Protein AF-A0A060BR56-F1 (afdb_monomer)

Secondary structure (DSSP, 8-state):
-EEE-TTT--EEEEETTEEEEESSHHHHHHHHHHHTT---SS-EE--TTHHHHHHHHHHHHSTTS---EEEEE-S--SS--HHHHHHHH-TT-SEEEEEE-SHHHHHHHHHH--S--SSEEEE------PPPPPPPPS------SSS--TTHHHHHHH-TT-

Radius of gyration: 23.69 Å; Cα contacts (8 Å, |Δi|>4): 193; chains: 1; bounding box: 53×36×68 Å

Organism: NCBI:txid83427

Foldseek 3Di:
DWDADPVQRKIWDCDPNDIDIDSHPLVVVVVVCVVVVPPQQEEEEEDLPNVVVNQVVVCVVPVPRNHAYEYEYDDADPAQDPSNVVQFPDQSRNHQEYEYADPVRLVNHVVRDPDDGSHHYYYDHDDDPDDDDDDDDLDDDDDDPDPDDPCVVVVCVVRVPD

Solvent-accessible surface area (backbone atoms only — not comparable to full-atom values): 10025 Å² total; per-residue (Å²): 92,78,48,75,40,87,86,74,48,31,37,39,36,51,52,97,94,41,81,48,78,25,74,40,66,54,56,47,51,52,50,50,42,59,76,69,66,52,73,78,46,52,50,80,43,61,56,82,51,71,65,40,54,39,50,51,50,49,36,72,76,42,71,88,57,81,47,52,17,34,39,39,45,77,78,82,67,99,59,83,49,69,68,55,51,54,42,42,72,36,85,80,37,42,48,38,34,39,35,23,44,46,69,68,50,39,53,54,48,61,74,69,60,86,70,94,48,80,44,45,76,46,78,51,70,84,89,77,90,74,76,85,81,72,85,88,66,77,67,84,86,86,90,71,100,58,95,75,64,82,65,49,70,62,51,49,72,75,42,77,85,81

pLDDT: mean 93.58, std 4.69, range [77.5, 98.69]

Sequence (162 aa):
MILINHITQTIQLNYKKKQYVFETYTDFIIFYLEESKSNTREIFYNSLGRPFFITEALKAKKPNKAYNHTLFWQEESAEIPGNMRMILSDKAAPTKRIVIQNREEYIRIQQQINEQTSVQIEYLGYLYNLRARKSINKSILILTNSDQIAQLNQLLDALPNY

Structure (mmCIF, N/CA/C/O backbone):
data_AF-A0A060BR56-F1
#
_entry.id   AF-A0A060BR56-F1
#
loop_
_atom_site.group_PDB
_atom_site.id
_atom_site.type_symbol
_atom_site.label_atom_id
_atom_site.label_alt_id
_atom_site.label_comp_id
_atom_site.label_asym_id
_atom_site.label_entity_id
_atom_site.label_seq_id
_atom_site.pdbx_PDB_ins_code
_atom_site.Cartn_x
_atom_site.Cartn_y
_atom_site.Cartn_z
_atom_site.occupancy
_atom_site.B_iso_or_equiv
_atom_site.auth_seq_id
_atom_site.auth_comp_id
_atom_site.auth_asym_id
_atom_site.auth_atom_id
_atom_site.pdbx_PDB_model_num
ATOM 1 N N . MET A 1 1 ? -28.033 3.134 2.087 1.00 90.75 1 MET A N 1
ATOM 2 C CA . MET A 1 1 ? -27.772 4.407 1.370 1.00 90.75 1 MET A CA 1
ATOM 3 C C . MET A 1 1 ? -26.523 5.032 1.961 1.00 90.75 1 MET A C 1
ATOM 5 O O . MET A 1 1 ? -26.392 4.977 3.179 1.00 90.75 1 MET A O 1
ATOM 9 N N . ILE A 1 2 ? -25.632 5.572 1.129 1.00 95.81 2 ILE A N 1
ATOM 10 C CA . ILE A 1 2 ? -24.426 6.295 1.556 1.00 95.81 2 ILE A CA 1
ATOM 11 C C . ILE A 1 2 ? -24.526 7.719 1.006 1.00 95.81 2 ILE A C 1
ATOM 13 O O . ILE A 1 2 ? -24.830 7.884 -0.173 1.00 95.81 2 ILE A O 1
ATOM 17 N N . LEU A 1 3 ? -24.278 8.718 1.850 1.00 96.25 3 LEU A N 1
ATOM 18 C CA . LEU A 1 3 ? -24.164 10.124 1.464 1.00 96.25 3 LEU A CA 1
ATOM 19 C C . LEU A 1 3 ? -22.801 10.645 1.923 1.00 96.25 3 LEU A C 1
ATOM 21 O O . LEU A 1 3 ? -22.451 10.484 3.091 1.00 96.25 3 LEU A O 1
ATOM 25 N N . ILE A 1 4 ? -22.052 11.268 1.015 1.00 96.19 4 ILE A N 1
ATOM 26 C CA . ILE A 1 4 ? -20.736 11.850 1.296 1.00 96.19 4 ILE A CA 1
ATOM 27 C C . ILE A 1 4 ? -20.833 13.354 1.073 1.00 96.19 4 ILE A C 1
ATOM 29 O O . ILE A 1 4 ? -21.174 13.800 -0.022 1.00 96.19 4 ILE A O 1
ATOM 33 N N . ASN A 1 5 ? -20.527 14.140 2.101 1.00 94.44 5 ASN A N 1
ATOM 34 C CA . ASN A 1 5 ? -20.389 15.581 1.954 1.00 94.44 5 ASN A CA 1
ATOM 35 C C . ASN A 1 5 ? -18.929 15.903 1.620 1.00 94.44 5 ASN A C 1
ATOM 37 O O . ASN A 1 5 ? -18.051 15.715 2.451 1.00 94.44 5 ASN A O 1
ATOM 41 N N . HIS A 1 6 ? -18.648 16.397 0.415 1.00 91.94 6 HIS A N 1
ATOM 42 C CA . HIS A 1 6 ? -17.273 16.688 -0.010 1.00 91.94 6 HIS A CA 1
ATOM 43 C C . HIS A 1 6 ? -16.679 17.972 0.596 1.00 91.94 6 HIS A C 1
ATOM 45 O O . HIS A 1 6 ? -15.468 18.162 0.524 1.00 91.94 6 HIS A O 1
ATOM 51 N N . ILE A 1 7 ? -17.497 18.829 1.215 1.00 92.38 7 ILE A N 1
ATOM 52 C CA . ILE A 1 7 ? -17.032 20.028 1.924 1.00 92.38 7 ILE A CA 1
ATOM 53 C C . ILE A 1 7 ? -16.585 19.641 3.335 1.00 92.38 7 ILE A C 1
ATOM 55 O O . ILE A 1 7 ? -15.460 19.927 3.728 1.00 92.38 7 ILE A O 1
ATOM 59 N N . THR A 1 8 ? -17.444 18.948 4.085 1.00 92.31 8 THR A N 1
ATOM 60 C CA . THR A 1 8 ? -17.155 18.546 5.473 1.00 92.31 8 THR A CA 1
ATOM 61 C C . THR A 1 8 ? -16.443 17.200 5.583 1.00 92.31 8 THR A C 1
ATOM 63 O O . THR A 1 8 ? -16.023 16.832 6.671 1.00 92.31 8 THR A O 1
ATOM 66 N N . GLN A 1 9 ? -16.341 16.443 4.485 1.00 92.69 9 GLN A N 1
ATOM 67 C CA . GLN A 1 9 ? -15.841 15.059 4.413 1.00 92.69 9 GLN A CA 1
ATOM 68 C C . GLN A 1 9 ? -16.631 14.039 5.254 1.00 92.69 9 GLN A C 1
ATOM 70 O O . GLN A 1 9 ? -16.239 12.874 5.342 1.00 92.69 9 GLN A O 1
ATOM 75 N N . THR A 1 10 ? -17.772 14.442 5.820 1.00 95.81 10 THR A N 1
ATOM 76 C CA . THR A 1 10 ? -18.610 13.567 6.640 1.00 95.81 10 THR A CA 1
ATOM 77 C C . THR A 1 10 ? -19.358 12.554 5.781 1.00 95.81 10 THR A C 1
ATOM 79 O O . THR A 1 10 ? -19.777 12.837 4.651 1.00 95.81 10 THR A O 1
ATOM 82 N N . ILE A 1 11 ? -19.546 11.358 6.335 1.00 97.81 11 ILE A N 1
ATOM 83 C CA . ILE A 1 11 ? -20.207 10.241 5.660 1.00 97.81 11 ILE A CA 1
ATOM 84 C C . ILE A 1 11 ? -21.409 9.814 6.485 1.00 97.81 11 ILE A C 1
ATOM 86 O O . ILE A 1 11 ? -21.280 9.473 7.658 1.00 97.81 11 ILE A O 1
ATOM 90 N N . GLN A 1 12 ? -22.582 9.793 5.862 1.00 97.56 12 GLN A N 1
ATOM 91 C CA . GLN A 1 12 ? -23.797 9.255 6.461 1.00 97.56 12 GLN A CA 1
ATOM 92 C C . GLN A 1 12 ? -24.119 7.905 5.830 1.00 97.56 12 GLN A C 1
ATOM 94 O O . GLN A 1 12 ? -24.158 7.767 4.604 1.00 97.56 12 GLN A O 1
ATOM 99 N N . LEU A 1 13 ? -24.373 6.907 6.670 1.00 97.50 13 LEU A N 1
ATOM 100 C CA . LEU A 1 13 ? -24.699 5.551 6.252 1.00 97.50 13 LEU A CA 1
ATOM 101 C C . LEU A 1 13 ? -26.025 5.120 6.873 1.00 97.50 13 LEU A C 1
ATOM 103 O O . LEU A 1 13 ? -26.146 5.015 8.089 1.00 97.50 13 LEU A O 1
ATOM 107 N N . ASN A 1 14 ? -26.980 4.755 6.022 1.00 96.44 14 ASN A N 1
ATOM 108 C CA . ASN A 1 14 ? -28.168 4.010 6.431 1.00 96.44 14 ASN A CA 1
ATOM 109 C C . ASN A 1 14 ? -27.940 2.522 6.158 1.00 96.44 14 ASN A C 1
ATOM 111 O O . ASN A 1 14 ? -27.920 2.105 4.991 1.00 96.44 14 ASN A O 1
ATOM 115 N N . TYR A 1 15 ? -27.777 1.740 7.226 1.00 95.81 15 TYR A N 1
ATOM 116 C CA . TYR A 1 15 ? -27.448 0.314 7.191 1.00 95.81 15 TYR A CA 1
ATOM 117 C C . TYR A 1 15 ? -28.178 -0.450 8.305 1.00 95.81 15 TYR A C 1
ATOM 119 O O . TYR A 1 15 ? -28.247 0.015 9.437 1.00 95.81 15 TYR A O 1
ATOM 127 N N . LYS A 1 16 ? -28.760 -1.620 7.993 1.00 93.81 16 LYS A N 1
ATOM 128 C CA . LYS A 1 16 ? -29.527 -2.462 8.944 1.00 93.81 16 LYS A CA 1
ATOM 129 C C . LYS A 1 16 ? -30.566 -1.692 9.781 1.00 93.81 16 LYS A C 1
ATOM 131 O O . LYS A 1 16 ? -30.701 -1.916 10.980 1.00 93.81 16 LYS A O 1
ATOM 136 N N . LYS A 1 17 ? -31.318 -0.791 9.136 1.00 94.75 17 LYS A N 1
ATOM 137 C CA . LYS A 1 17 ? -32.324 0.081 9.780 1.00 94.75 17 LYS A CA 1
ATOM 138 C C . LYS A 1 17 ? -31.748 1.016 10.863 1.00 94.75 17 LYS A C 1
ATOM 140 O O . LYS A 1 17 ? -32.497 1.516 11.693 1.00 94.75 17 LYS A O 1
ATOM 145 N N . LYS A 1 18 ? -30.434 1.258 10.849 1.00 95.44 18 LYS A N 1
ATOM 146 C CA . LYS A 1 18 ? -29.736 2.230 11.695 1.00 95.44 18 LYS A CA 1
ATOM 147 C C . LYS A 1 18 ? -29.063 3.287 10.826 1.00 95.44 18 LYS A C 1
ATOM 149 O O . LYS A 1 18 ? -28.643 2.999 9.702 1.00 95.44 18 LYS A O 1
ATOM 154 N N . GLN A 1 19 ? -28.975 4.495 11.363 1.00 95.81 19 GLN A N 1
ATOM 155 C CA . GLN A 1 19 ? -28.252 5.604 10.759 1.00 95.81 19 GLN A CA 1
ATOM 156 C C . GLN A 1 19 ? -26.936 5.800 11.507 1.00 95.81 19 GLN A C 1
ATOM 158 O O . GLN A 1 19 ? -26.910 5.833 12.736 1.00 95.81 19 GLN A O 1
ATOM 163 N N . TYR A 1 20 ? -25.854 5.915 10.750 1.00 97.56 20 TYR A N 1
ATOM 164 C CA . TYR A 1 20 ? -24.509 6.171 11.239 1.00 97.56 20 TYR A CA 1
ATOM 165 C C . TYR A 1 20 ? -23.991 7.453 10.599 1.00 97.56 20 TYR A C 1
ATOM 167 O O . TYR A 1 20 ? -24.302 7.740 9.439 1.00 97.56 20 TYR A O 1
ATOM 175 N N . VAL A 1 21 ? -23.187 8.200 11.347 1.00 97.12 21 VAL A N 1
ATOM 176 C CA . VAL A 1 21 ? -22.467 9.375 10.857 1.00 97.12 21 VAL A CA 1
ATOM 177 C C . VAL A 1 21 ? -21.001 9.193 11.218 1.00 97.12 21 VAL A C 1
ATOM 179 O O . VAL A 1 21 ? -20.683 8.882 12.362 1.00 97.12 21 VAL A O 1
ATOM 182 N N . PHE A 1 22 ? -20.129 9.362 10.233 1.00 97.44 22 PHE A N 1
ATOM 183 C CA . PHE A 1 22 ? -18.683 9.283 10.382 1.00 97.44 22 PHE A CA 1
ATOM 184 C C . PHE A 1 22 ? -18.082 10.642 10.041 1.00 97.44 22 PHE A C 1
ATOM 186 O O . PHE A 1 22 ? -18.425 11.232 9.012 1.00 97.44 22 PHE A O 1
ATOM 193 N N . GLU A 1 23 ? -17.194 11.131 10.902 1.00 94.88 23 GLU A N 1
ATOM 194 C CA . GLU A 1 23 ? -16.493 12.402 10.698 1.00 94.88 23 GLU A CA 1
ATOM 195 C C . GLU A 1 23 ? -15.415 12.280 9.625 1.00 94.88 23 GLU A C 1
ATOM 197 O O . GLU A 1 23 ? -15.173 13.225 8.877 1.00 94.88 23 GLU A O 1
ATOM 202 N N . THR A 1 24 ? -14.805 11.097 9.509 1.00 93.38 24 THR A N 1
ATOM 203 C CA . THR A 1 24 ? -13.747 10.836 8.540 1.00 93.38 24 THR A CA 1
ATOM 204 C C . THR A 1 24 ? -14.034 9.606 7.685 1.00 93.38 24 THR A C 1
ATOM 206 O O . THR A 1 24 ? -14.723 8.661 8.083 1.00 93.38 24 THR A O 1
ATOM 209 N N . TYR A 1 25 ? -13.428 9.580 6.495 1.00 94.31 25 TYR A N 1
ATOM 210 C CA . TYR A 1 25 ? -13.407 8.388 5.647 1.00 94.31 25 TYR A CA 1
ATOM 211 C C . TYR A 1 25 ? -12.763 7.189 6.356 1.00 94.31 25 TYR A C 1
ATOM 213 O O . TYR A 1 25 ? -13.211 6.058 6.180 1.00 94.31 25 TYR A O 1
ATOM 221 N N . THR A 1 26 ? -11.738 7.427 7.177 1.00 95.75 26 THR A N 1
ATOM 222 C CA . THR A 1 26 ? -11.061 6.376 7.941 1.00 95.75 26 THR A CA 1
ATOM 223 C C . THR A 1 26 ? -12.035 5.677 8.883 1.00 95.75 26 THR A C 1
ATOM 225 O O . THR A 1 26 ? -12.135 4.454 8.827 1.00 95.75 26 THR A O 1
ATOM 228 N N . ASP A 1 27 ? -12.822 6.420 9.665 1.00 95.44 27 ASP A N 1
ATOM 229 C CA . ASP A 1 27 ? -13.785 5.836 10.611 1.00 95.44 27 ASP A CA 1
ATOM 230 C C . ASP A 1 27 ? -14.848 4.993 9.909 1.00 95.44 27 ASP A C 1
ATOM 232 O O . ASP A 1 27 ? -15.186 3.896 10.361 1.00 95.44 27 ASP A O 1
ATOM 236 N N . PHE A 1 28 ? -15.331 5.475 8.762 1.00 97.00 28 PHE A N 1
ATOM 237 C CA . PHE A 1 28 ? -16.265 4.727 7.929 1.00 97.00 28 PHE A CA 1
ATOM 238 C C . PHE A 1 28 ? -15.671 3.391 7.456 1.00 97.00 28 PHE A C 1
ATOM 240 O O . PHE A 1 28 ? -16.343 2.358 7.517 1.00 97.00 28 PHE A O 1
ATOM 247 N N . ILE A 1 29 ? -14.403 3.374 7.030 1.00 97.12 29 ILE A N 1
ATOM 248 C CA . ILE A 1 29 ? -13.736 2.134 6.616 1.00 97.12 29 ILE A CA 1
ATOM 249 C C . ILE A 1 29 ? -13.468 1.205 7.803 1.00 97.12 29 ILE A C 1
ATOM 251 O O . ILE A 1 29 ? -13.662 -0.004 7.674 1.00 97.12 29 ILE A O 1
ATOM 255 N N . ILE A 1 30 ? -13.082 1.732 8.968 1.00 96.25 30 ILE A N 1
ATOM 256 C CA . ILE A 1 30 ? -12.928 0.922 10.185 1.00 96.25 30 ILE A CA 1
ATOM 257 C C . ILE A 1 30 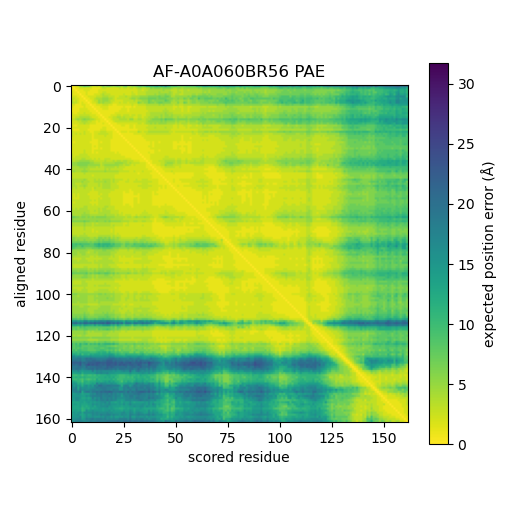? -14.254 0.248 10.550 1.00 96.25 30 ILE A C 1
ATOM 259 O O . ILE A 1 30 ? -14.269 -0.958 10.801 1.00 96.25 30 ILE A O 1
ATOM 263 N N . PHE A 1 31 ? -15.364 0.992 10.518 1.00 96.31 31 PHE A N 1
ATOM 264 C CA . PHE A 1 31 ? -16.702 0.435 10.722 1.00 96.31 31 PHE A CA 1
ATOM 265 C C . PHE A 1 31 ? -17.006 -0.679 9.718 1.00 96.31 31 PHE A C 1
ATOM 267 O O . PHE A 1 31 ? -17.433 -1.763 10.114 1.00 96.31 31 PHE A O 1
ATOM 274 N N . TYR A 1 32 ? -16.748 -0.440 8.429 1.00 96.25 32 TYR A N 1
ATOM 275 C CA . TYR A 1 32 ? -16.973 -1.437 7.386 1.00 96.25 32 TYR A CA 1
ATOM 276 C C . TYR A 1 32 ? -16.191 -2.731 7.648 1.00 96.25 32 TYR A C 1
ATOM 278 O O . TYR A 1 32 ? -16.780 -3.808 7.596 1.00 96.25 32 TYR A O 1
ATOM 286 N N . LEU A 1 33 ? -14.897 -2.634 7.975 1.00 96.25 33 LEU A N 1
ATOM 287 C CA . LEU A 1 33 ? -14.039 -3.793 8.244 1.00 96.25 33 LEU A CA 1
ATOM 288 C C . LEU A 1 33 ? -14.495 -4.604 9.467 1.00 96.25 33 LEU A C 1
ATOM 290 O O . LEU A 1 33 ? -14.333 -5.826 9.497 1.00 96.25 33 LEU A O 1
ATOM 294 N N . GLU A 1 34 ? -15.038 -3.936 10.487 1.00 93.94 34 GLU A N 1
ATOM 295 C CA . GLU A 1 34 ? -15.578 -4.591 11.680 1.00 93.94 34 GLU A CA 1
ATOM 296 C C . GLU A 1 34 ? -16.915 -5.276 11.396 1.00 93.94 34 GLU A C 1
ATOM 298 O O . GLU A 1 34 ? -17.101 -6.437 11.763 1.00 93.94 34 GLU A O 1
ATOM 303 N N . GLU A 1 35 ? -17.819 -4.592 10.697 1.00 95.62 35 GLU A N 1
ATOM 304 C CA . GLU A 1 35 ? -19.140 -5.116 10.354 1.00 95.62 35 GLU A CA 1
ATOM 305 C C . GLU A 1 35 ? -19.054 -6.290 9.367 1.00 95.62 35 GLU A C 1
ATOM 307 O O . GLU A 1 35 ? -19.788 -7.272 9.498 1.00 95.62 35 GLU A O 1
ATOM 312 N N . SER A 1 36 ? -18.115 -6.235 8.415 1.00 95.06 36 SER A N 1
ATOM 313 C CA . SER A 1 36 ? -17.835 -7.336 7.487 1.00 95.06 36 SER A CA 1
ATOM 314 C C . SER A 1 36 ? -17.112 -8.511 8.146 1.00 95.06 36 SER A C 1
ATOM 316 O O . SER A 1 36 ? -16.959 -9.557 7.515 1.00 95.06 36 SER A O 1
ATOM 318 N N . LYS A 1 37 ? -16.657 -8.357 9.400 1.00 94.25 37 LYS A N 1
ATOM 319 C CA . LYS A 1 37 ? -15.820 -9.326 10.127 1.00 94.25 37 LYS A CA 1
ATOM 320 C C . LYS A 1 37 ? -14.561 -9.712 9.343 1.00 94.25 37 LYS A C 1
ATOM 322 O O . LYS A 1 37 ? -14.082 -10.843 9.440 1.00 94.25 37 LYS A O 1
ATOM 327 N N . SER A 1 38 ? -14.028 -8.776 8.558 1.00 92.31 38 SER A N 1
ATOM 328 C CA . SER A 1 38 ? -12.843 -9.019 7.743 1.00 92.31 38 SER A CA 1
ATOM 329 C C . SER A 1 38 ? -11.628 -9.297 8.622 1.00 92.31 38 SER A C 1
ATOM 331 O O . SER A 1 38 ? -11.455 -8.715 9.699 1.00 92.31 38 SER A O 1
ATOM 333 N N . ASN A 1 39 ? -10.734 -10.160 8.139 1.00 93.06 39 ASN A N 1
ATOM 334 C CA . ASN A 1 39 ? -9.461 -10.375 8.803 1.00 93.06 39 ASN A CA 1
ATOM 335 C C . ASN A 1 39 ? -8.585 -9.120 8.676 1.00 93.06 39 ASN A C 1
ATOM 337 O O . ASN A 1 39 ? -7.929 -8.904 7.668 1.00 93.06 39 ASN A O 1
ATOM 341 N N . THR A 1 40 ? -8.542 -8.314 9.734 1.00 95.81 40 THR A N 1
ATOM 342 C CA . THR A 1 40 ? -7.675 -7.130 9.814 1.00 95.81 40 THR A CA 1
ATOM 343 C C . THR A 1 40 ? -6.334 -7.422 10.485 1.00 95.81 40 THR A C 1
ATOM 345 O O . THR A 1 40 ? -5.708 -6.516 11.016 1.00 95.81 40 THR A O 1
ATOM 348 N N . ARG A 1 41 ? -5.904 -8.688 10.584 1.00 96.81 41 ARG A N 1
ATOM 349 C CA . ARG A 1 41 ? -4.538 -9.027 11.026 1.00 96.81 41 ARG A CA 1
ATOM 350 C C . ARG A 1 41 ? -3.525 -8.743 9.920 1.00 96.81 41 ARG A C 1
ATOM 352 O O . ARG A 1 41 ? -2.440 -8.248 10.200 1.00 96.81 41 ARG A O 1
ATOM 359 N N . GLU A 1 42 ? -3.893 -9.045 8.684 1.00 96.81 42 GLU A N 1
ATOM 360 C CA . GLU A 1 42 ? -3.048 -8.922 7.504 1.00 96.81 42 GLU A CA 1
ATOM 361 C C . GLU A 1 42 ? -3.827 -8.153 6.443 1.00 96.81 42 GLU A C 1
ATOM 363 O O . GLU A 1 42 ? -4.953 -8.503 6.103 1.00 96.81 42 GLU A O 1
ATOM 368 N N . ILE A 1 43 ? -3.248 -7.046 5.995 1.00 98.00 43 ILE A N 1
ATOM 369 C CA . ILE A 1 43 ? -3.836 -6.149 5.007 1.00 98.00 43 ILE A CA 1
ATOM 370 C C . ILE A 1 43 ? -2.722 -5.870 4.017 1.00 98.00 43 ILE A C 1
ATOM 372 O O . ILE A 1 43 ? -1.605 -5.527 4.413 1.00 98.00 43 ILE A O 1
ATOM 376 N N . PHE A 1 44 ? -3.042 -6.046 2.745 1.00 98.19 44 PHE A N 1
ATOM 377 C CA . PHE A 1 44 ? -2.181 -5.689 1.634 1.00 98.19 44 PHE A CA 1
ATOM 378 C C . PHE A 1 44 ? -2.688 -4.370 1.070 1.00 98.19 44 PHE A C 1
ATOM 380 O O . PHE A 1 44 ? -3.874 -4.243 0.761 1.00 98.19 44 PHE A O 1
ATOM 387 N N . TYR A 1 45 ? -1.811 -3.382 0.977 1.00 98.19 45 TYR A N 1
ATOM 388 C CA . TYR A 1 45 ? -2.158 -2.058 0.479 1.00 98.19 45 TYR A CA 1
ATOM 389 C C . TYR A 1 45 ? -1.016 -1.485 -0.349 1.00 98.19 45 TYR A C 1
ATOM 391 O O . TYR A 1 45 ? 0.109 -1.957 -0.236 1.00 98.19 45 TYR A O 1
ATOM 399 N N . ASN A 1 46 ? -1.301 -0.504 -1.203 1.00 97.56 46 ASN A N 1
ATOM 400 C CA . ASN A 1 46 ? -0.356 -0.064 -2.230 1.00 97.56 46 ASN A CA 1
ATOM 401 C C . ASN A 1 46 ? -0.073 1.444 -2.249 1.00 97.56 46 ASN A C 1
ATOM 403 O O . ASN A 1 46 ? 0.463 1.953 -3.227 1.00 97.56 46 ASN A O 1
ATOM 407 N N . SER A 1 47 ? -0.443 2.179 -1.198 1.00 97.06 47 SER A N 1
ATOM 408 C CA . SER A 1 47 ? -0.104 3.600 -1.098 1.00 97.06 47 SER A CA 1
ATOM 409 C C . SER A 1 47 ? 0.067 4.062 0.342 1.00 97.06 47 SER A C 1
ATOM 411 O O . SER A 1 47 ? -0.515 3.512 1.278 1.00 97.06 47 SER A O 1
ATOM 413 N N . LEU A 1 48 ? 0.846 5.126 0.518 1.00 97.69 48 LEU A N 1
ATOM 414 C CA . LEU A 1 48 ? 1.063 5.781 1.811 1.00 97.69 48 LEU A CA 1
ATOM 415 C C . LEU A 1 48 ? -0.006 6.838 2.139 1.00 97.69 48 LEU A C 1
ATOM 417 O O . LEU A 1 48 ? 0.164 7.621 3.072 1.00 97.69 48 LEU A O 1
ATOM 421 N N . GLY A 1 49 ? -1.098 6.872 1.368 1.00 96.50 49 GLY A N 1
ATOM 422 C CA . GLY A 1 49 ? -2.247 7.747 1.588 1.00 96.50 49 GLY A CA 1
ATOM 423 C C . GLY A 1 49 ? -3.297 7.114 2.504 1.00 96.50 49 GLY A C 1
ATOM 424 O O . GLY A 1 49 ? -2.997 6.564 3.559 1.00 96.50 49 GLY A O 1
ATOM 425 N N . ARG A 1 50 ? -4.568 7.161 2.086 1.00 95.38 50 ARG A N 1
ATOM 426 C CA . ARG A 1 50 ? -5.712 6.633 2.858 1.00 95.38 50 ARG A CA 1
ATOM 427 C C . ARG A 1 50 ? -5.522 5.215 3.430 1.00 95.38 50 ARG A C 1
ATOM 429 O O . ARG A 1 50 ? -5.817 5.049 4.611 1.00 95.38 50 ARG A O 1
ATOM 436 N N . PRO A 1 51 ? -5.064 4.196 2.673 1.00 97.19 51 PRO A N 1
ATOM 437 C CA . PRO A 1 51 ? -4.952 2.848 3.230 1.00 97.19 51 PRO A CA 1
ATOM 438 C C . PRO A 1 51 ? -3.908 2.739 4.348 1.00 97.19 51 PRO A C 1
ATOM 440 O O . PRO A 1 51 ? -4.149 2.020 5.312 1.00 97.19 51 PRO A O 1
ATOM 443 N N . PHE A 1 52 ? -2.815 3.502 4.282 1.00 97.94 52 PHE A N 1
ATOM 444 C CA . PHE A 1 52 ? -1.853 3.604 5.380 1.00 97.94 52 PHE A CA 1
ATOM 445 C C . PHE A 1 52 ? -2.488 4.196 6.649 1.00 97.94 52 PHE A C 1
ATOM 447 O O . PHE A 1 52 ? -2.365 3.634 7.734 1.00 97.94 52 PHE A O 1
ATOM 454 N N . PHE A 1 53 ? -3.255 5.283 6.533 1.00 97.44 53 PHE A N 1
ATOM 455 C CA . PHE A 1 53 ? -3.934 5.850 7.705 1.00 97.44 53 PHE A CA 1
ATOM 456 C C . PHE A 1 53 ? -4.985 4.903 8.302 1.00 97.44 53 PHE A C 1
ATOM 458 O O . PHE A 1 53 ? -5.205 4.911 9.511 1.00 97.44 53 PHE A O 1
ATOM 465 N N . ILE A 1 54 ? -5.601 4.044 7.485 1.00 97.69 54 ILE A N 1
ATOM 466 C CA . ILE A 1 54 ? -6.501 2.990 7.970 1.00 97.69 54 ILE A CA 1
ATOM 467 C C . ILE A 1 54 ? -5.733 1.946 8.795 1.00 97.69 54 ILE A C 1
ATOM 469 O O . ILE A 1 54 ? -6.225 1.538 9.849 1.00 97.69 54 ILE A O 1
ATOM 473 N N . THR A 1 55 ? -4.535 1.523 8.373 1.00 97.50 55 THR A N 1
ATOM 474 C CA . THR A 1 55 ? -3.724 0.571 9.155 1.00 97.50 55 THR A CA 1
ATOM 475 C C . THR A 1 55 ? -3.262 1.164 10.484 1.00 97.50 55 THR A C 1
ATOM 477 O O . THR A 1 55 ? -3.330 0.490 11.513 1.00 97.50 55 THR A O 1
ATOM 480 N N . GLU A 1 56 ? -2.885 2.443 10.497 1.00 97.44 56 GLU A N 1
ATOM 481 C CA . GLU A 1 56 ? -2.523 3.148 11.732 1.00 97.44 56 GLU A CA 1
ATOM 482 C C . GLU A 1 56 ? -3.728 3.331 12.667 1.00 97.44 56 GLU A C 1
ATOM 484 O O . GLU A 1 56 ? -3.627 3.088 13.870 1.00 97.44 56 GLU A O 1
ATOM 489 N N . ALA A 1 57 ? -4.908 3.658 12.130 1.00 96.94 57 ALA A N 1
ATOM 490 C CA . ALA A 1 57 ? -6.137 3.751 12.919 1.00 96.94 57 ALA A CA 1
ATOM 491 C C . ALA A 1 57 ? -6.548 2.396 13.527 1.00 96.94 57 ALA A C 1
ATOM 493 O O . ALA A 1 57 ? -6.982 2.336 14.681 1.00 96.94 57 ALA A O 1
ATOM 494 N N . LEU A 1 58 ? -6.364 1.287 12.798 1.00 96.81 58 LEU A N 1
ATOM 495 C CA . LEU A 1 58 ? -6.557 -0.062 13.342 1.00 96.81 58 LEU A CA 1
ATOM 496 C C . LEU A 1 58 ? -5.611 -0.326 14.517 1.00 96.81 58 LEU A C 1
ATOM 498 O O . LEU A 1 58 ? -6.057 -0.813 15.564 1.00 96.81 58 LEU A O 1
ATOM 502 N N . LYS A 1 59 ? -4.325 0.020 14.376 1.00 96.50 59 LYS A N 1
ATOM 503 C CA . LYS A 1 59 ? -3.350 -0.071 15.468 1.00 96.50 59 LYS A CA 1
ATOM 504 C C . LYS A 1 59 ? -3.787 0.753 16.674 1.00 96.50 59 LYS A C 1
ATOM 506 O O . LYS A 1 59 ? -3.849 0.201 17.768 1.00 96.50 59 LYS A O 1
ATOM 511 N N . ALA A 1 60 ? -4.156 2.017 16.482 1.00 96.25 60 ALA A N 1
ATOM 512 C CA . ALA A 1 60 ? -4.614 2.886 17.564 1.00 96.25 60 ALA A CA 1
ATOM 513 C C . ALA A 1 60 ? -5.834 2.305 18.303 1.00 96.25 60 ALA A C 1
ATOM 515 O O . ALA A 1 60 ? -5.886 2.325 19.531 1.00 96.25 60 ALA A O 1
ATOM 516 N N . LYS A 1 61 ? -6.790 1.715 17.572 1.00 95.06 61 LYS A N 1
ATOM 517 C CA . LYS A 1 61 ? -7.997 1.108 18.155 1.00 95.06 61 LYS A CA 1
ATOM 518 C C . LYS A 1 61 ? -7.722 -0.202 18.901 1.00 95.06 61 LYS A C 1
ATOM 520 O O . LYS A 1 61 ? -8.427 -0.527 19.855 1.00 95.06 61 LYS A O 1
ATOM 525 N N . LYS A 1 62 ? -6.745 -0.997 18.450 1.00 94.88 62 LYS A N 1
ATOM 526 C CA . LYS A 1 62 ? -6.387 -2.303 19.037 1.00 94.88 62 LYS A CA 1
ATOM 527 C C . LYS A 1 62 ? -4.858 -2.436 19.139 1.00 94.88 62 LYS A C 1
ATOM 529 O O . LYS A 1 62 ? -4.278 -3.223 18.389 1.00 94.88 62 LYS A O 1
ATOM 534 N N . PRO A 1 63 ? -4.203 -1.719 20.072 1.00 94.75 63 PRO A N 1
ATOM 535 C CA . PRO A 1 63 ? -2.740 -1.607 20.124 1.00 94.75 63 PRO A CA 1
ATOM 536 C C . PRO A 1 63 ? -2.033 -2.930 20.436 1.00 94.75 63 PRO A C 1
ATOM 538 O O . PRO A 1 63 ? -0.926 -3.166 19.967 1.00 94.75 63 PRO A O 1
ATOM 541 N N . ASN A 1 64 ? -2.697 -3.828 21.168 1.00 94.69 64 ASN A N 1
ATOM 542 C CA . ASN A 1 64 ? -2.149 -5.137 21.539 1.00 94.69 64 ASN A CA 1
ATOM 543 C C . ASN A 1 64 ? -2.388 -6.220 20.474 1.00 94.69 64 ASN A C 1
ATOM 545 O O . ASN A 1 64 ? -2.041 -7.384 20.678 1.00 94.69 64 ASN A O 1
ATOM 549 N N . LYS A 1 65 ? -3.028 -5.881 19.349 1.00 94.56 65 LYS A N 1
ATOM 550 C CA . LYS A 1 65 ? -3.256 -6.841 18.272 1.00 94.56 65 LYS A CA 1
ATOM 551 C C . LYS A 1 65 ? -1.958 -7.040 17.492 1.00 94.56 65 LYS A C 1
ATOM 553 O O . LYS A 1 65 ? -1.343 -6.089 17.025 1.00 94.56 65 LYS A O 1
ATOM 558 N N . ALA A 1 66 ? -1.567 -8.296 17.302 1.00 95.44 66 ALA A N 1
ATOM 559 C CA . ALA A 1 66 ? -0.421 -8.632 16.468 1.00 95.44 66 ALA A CA 1
ATOM 560 C C . ALA A 1 66 ? -0.787 -8.465 14.984 1.00 95.44 66 ALA A C 1
ATOM 562 O O . ALA A 1 66 ? -1.432 -9.346 14.411 1.00 95.44 66 ALA A O 1
ATOM 563 N N . TYR A 1 67 ? -0.404 -7.340 14.385 1.00 97.44 67 TYR A N 1
ATOM 564 C CA . TYR A 1 67 ? -0.571 -7.050 12.958 1.00 97.44 67 TYR A CA 1
ATOM 565 C C . TYR A 1 67 ? 0.597 -7.580 12.120 1.00 97.44 67 TYR A C 1
ATOM 567 O O . TYR A 1 67 ? 1.710 -7.742 12.618 1.00 97.44 67 TYR A O 1
ATOM 575 N N . ASN A 1 68 ? 0.321 -7.853 10.845 1.00 97.81 68 ASN A N 1
ATOM 576 C CA . ASN A 1 68 ? 1.299 -8.298 9.854 1.00 97.81 68 ASN A CA 1
ATOM 577 C C . ASN A 1 68 ? 0.991 -7.701 8.471 1.00 97.81 68 ASN A C 1
ATOM 579 O O . ASN A 1 68 ? 0.865 -8.424 7.486 1.00 97.81 68 ASN A O 1
ATOM 583 N N . HIS A 1 69 ? 0.752 -6.391 8.386 1.00 98.50 69 HIS A N 1
ATOM 584 C CA . HIS A 1 69 ? 0.395 -5.767 7.110 1.00 98.50 69 HIS A CA 1
ATOM 585 C C . HIS A 1 69 ? 1.587 -5.707 6.148 1.00 98.50 69 HIS A C 1
ATOM 587 O O . HIS A 1 69 ? 2.747 -5.691 6.570 1.00 98.50 69 HIS A O 1
ATOM 593 N N . THR A 1 70 ? 1.282 -5.667 4.849 1.00 98.69 70 THR A N 1
ATOM 594 C CA . THR A 1 70 ? 2.268 -5.550 3.771 1.00 98.69 70 THR A CA 1
ATOM 595 C C . THR A 1 70 ? 1.925 -4.358 2.877 1.00 98.69 70 THR A C 1
ATOM 597 O O . THR A 1 70 ? 0.831 -4.301 2.313 1.00 98.69 70 THR A O 1
ATOM 600 N N . LEU A 1 71 ? 2.871 -3.433 2.724 1.00 98.62 71 LEU A N 1
ATOM 601 C CA . LEU A 1 71 ? 2.807 -2.352 1.741 1.00 98.62 71 LEU A CA 1
ATOM 602 C C . LEU A 1 71 ? 3.447 -2.818 0.431 1.00 98.62 71 LEU A C 1
ATOM 604 O O . LEU A 1 71 ? 4.598 -3.232 0.441 1.00 98.62 71 LEU A O 1
ATOM 608 N N . PHE A 1 72 ? 2.745 -2.693 -0.690 1.00 98.38 72 PHE A N 1
ATOM 609 C CA . PHE A 1 72 ? 3.315 -2.771 -2.033 1.00 98.38 72 PHE A CA 1
ATOM 610 C C . PHE A 1 72 ? 3.595 -1.359 -2.551 1.00 98.38 72 PHE A C 1
ATOM 612 O O . PHE A 1 72 ? 2.681 -0.648 -2.955 1.00 98.38 72 PHE A O 1
ATOM 619 N N . TRP A 1 73 ? 4.851 -0.929 -2.519 1.00 97.69 73 TRP A N 1
ATOM 620 C CA . TRP A 1 73 ? 5.257 0.387 -3.002 1.00 97.69 73 TRP A CA 1
ATOM 621 C C . TRP A 1 73 ? 5.444 0.378 -4.524 1.00 97.69 73 TRP A C 1
ATOM 623 O O . TRP A 1 73 ? 6.228 -0.409 -5.066 1.00 97.69 73 TRP A O 1
ATOM 633 N N . GLN A 1 74 ? 4.682 1.245 -5.194 1.00 95.56 74 GLN A N 1
ATOM 634 C CA . GLN A 1 74 ? 4.529 1.306 -6.654 1.00 95.56 74 GLN A CA 1
ATOM 635 C C . GLN A 1 74 ? 4.956 2.646 -7.258 1.00 95.56 74 GLN A C 1
ATOM 637 O O . GLN A 1 74 ? 4.998 2.774 -8.478 1.00 95.56 74 GLN A O 1
ATOM 642 N N . GLU A 1 75 ? 5.228 3.636 -6.416 1.00 94.75 75 GLU A N 1
ATOM 643 C CA . GLU A 1 75 ? 5.611 4.980 -6.831 1.00 94.75 75 GLU A CA 1
ATOM 644 C C . GLU A 1 75 ? 7.142 5.114 -6.820 1.00 94.75 75 GLU A C 1
ATOM 646 O O . GLU A 1 75 ? 7.846 4.313 -6.205 1.00 94.75 75 GLU A O 1
ATOM 651 N N . GLU A 1 76 ? 7.657 6.127 -7.508 1.00 93.44 76 GLU A N 1
ATOM 652 C CA . GLU A 1 76 ? 9.073 6.496 -7.466 1.00 93.44 76 GLU A CA 1
ATOM 653 C C . GLU A 1 76 ? 9.239 7.748 -6.612 1.00 93.44 76 GLU A C 1
ATOM 655 O O . GLU A 1 76 ? 8.435 8.680 -6.691 1.00 93.44 76 GLU A O 1
ATOM 660 N N . SER A 1 77 ? 10.288 7.783 -5.795 1.00 88.94 77 SER A N 1
ATOM 661 C CA . SER A 1 77 ? 10.561 8.909 -4.912 1.00 88.94 77 SER A CA 1
ATOM 662 C C . SER A 1 77 ? 12.042 9.270 -4.920 1.00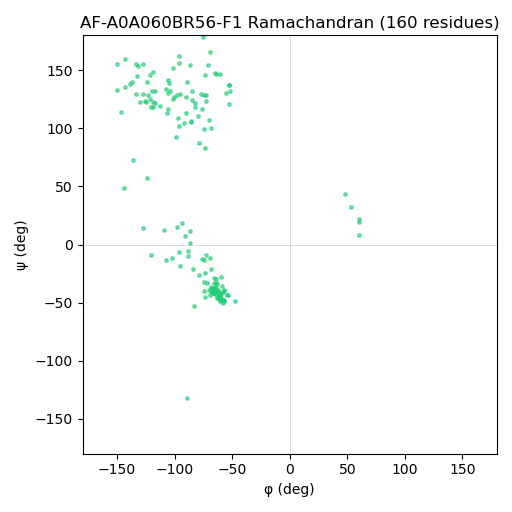 88.94 77 SER A C 1
ATOM 664 O O . SER A 1 77 ? 12.920 8.412 -4.942 1.00 88.94 77 SER A O 1
ATOM 666 N N . ALA A 1 78 ? 12.353 10.570 -4.916 1.00 88.62 78 ALA A N 1
ATOM 667 C CA . ALA A 1 78 ? 13.739 11.016 -4.765 1.00 88.62 78 ALA A CA 1
ATOM 668 C C . ALA A 1 78 ? 14.298 10.619 -3.383 1.00 88.62 78 ALA A C 1
ATOM 670 O O . ALA A 1 78 ? 15.443 10.173 -3.273 1.00 88.62 78 ALA A O 1
ATOM 671 N N . GLU A 1 79 ? 13.462 10.722 -2.348 1.00 93.62 79 GLU A N 1
ATOM 672 C CA . GLU A 1 79 ? 13.774 10.374 -0.963 1.00 93.62 79 GLU A CA 1
ATOM 673 C C . GLU A 1 79 ? 12.678 9.508 -0.343 1.00 93.62 79 GLU A C 1
ATOM 675 O O . GLU A 1 79 ? 11.510 9.644 -0.709 1.00 93.62 79 GLU A O 1
ATOM 680 N N . ILE A 1 80 ? 13.036 8.689 0.657 1.00 94.56 80 ILE A N 1
ATOM 681 C CA . ILE A 1 80 ? 12.063 7.884 1.412 1.00 94.56 80 ILE A CA 1
ATOM 682 C C . ILE A 1 80 ? 10.936 8.792 1.950 1.00 94.56 80 ILE A C 1
ATOM 684 O O . ILE A 1 80 ? 11.218 9.682 2.768 1.00 94.56 80 ILE A O 1
ATOM 688 N N . PRO A 1 81 ? 9.662 8.543 1.577 1.00 96.12 81 PRO A N 1
ATOM 689 C CA . PRO A 1 81 ? 8.537 9.358 2.022 1.00 96.12 81 PRO A CA 1
ATOM 690 C C . PRO A 1 81 ? 8.380 9.358 3.548 1.00 96.12 81 PRO A C 1
ATOM 692 O O . PRO A 1 81 ? 8.593 8.337 4.204 1.00 96.12 81 PRO A O 1
ATOM 695 N N . GLY A 1 82 ? 7.924 10.472 4.130 1.00 95.81 82 GLY A N 1
ATOM 696 C CA . GLY A 1 82 ? 7.794 10.622 5.590 1.00 95.81 82 GLY A CA 1
ATOM 697 C C . GLY A 1 82 ? 6.962 9.521 6.266 1.00 95.81 82 GLY A C 1
ATOM 698 O O . GLY A 1 82 ? 7.389 8.948 7.265 1.00 95.81 82 GLY A O 1
ATOM 699 N N . ASN A 1 83 ? 5.827 9.141 5.670 1.00 97.31 83 ASN A N 1
ATOM 700 C CA . ASN A 1 83 ? 4.989 8.044 6.172 1.00 97.31 83 ASN A CA 1
ATOM 701 C C . ASN A 1 83 ? 5.705 6.685 6.121 1.00 97.31 83 ASN A C 1
ATOM 703 O O . ASN A 1 83 ? 5.505 5.848 6.996 1.00 97.31 83 ASN A O 1
ATOM 707 N N . MET A 1 84 ? 6.575 6.468 5.129 1.00 97.19 84 MET A N 1
ATOM 708 C CA . MET A 1 84 ? 7.411 5.270 5.081 1.00 97.19 84 MET A CA 1
ATOM 709 C C . MET A 1 84 ? 8.467 5.306 6.189 1.00 97.19 84 MET A C 1
ATOM 711 O O . MET A 1 84 ? 8.629 4.311 6.886 1.00 97.19 84 MET A O 1
ATOM 715 N N . ARG A 1 85 ? 9.123 6.452 6.426 1.00 96.00 85 ARG A N 1
ATOM 716 C CA . ARG A 1 85 ? 10.068 6.606 7.550 1.00 96.00 85 ARG A CA 1
ATOM 717 C C . ARG A 1 85 ? 9.406 6.304 8.895 1.00 96.00 85 ARG A C 1
ATOM 719 O O . ARG A 1 85 ? 10.016 5.636 9.719 1.00 96.00 85 ARG A O 1
ATOM 726 N N . MET A 1 86 ? 8.154 6.726 9.082 1.00 95.75 86 MET A N 1
ATOM 727 C CA . MET A 1 86 ? 7.370 6.414 10.282 1.00 95.75 86 MET A CA 1
ATOM 728 C C . MET A 1 86 ? 7.172 4.903 10.473 1.00 95.75 86 MET A C 1
ATOM 730 O O . MET A 1 86 ? 7.349 4.400 11.577 1.00 95.75 86 MET A O 1
ATOM 734 N N . ILE A 1 87 ? 6.859 4.166 9.399 1.00 96.81 87 ILE A N 1
ATOM 735 C CA . ILE A 1 87 ? 6.757 2.697 9.442 1.00 96.81 87 ILE A CA 1
ATOM 736 C C . ILE A 1 87 ? 8.104 2.074 9.828 1.00 96.81 87 ILE A C 1
ATOM 738 O O . ILE A 1 87 ? 8.151 1.157 10.644 1.00 96.81 87 ILE A O 1
ATOM 742 N N . LEU A 1 88 ? 9.199 2.558 9.237 1.00 96.25 88 LEU A N 1
ATOM 743 C CA . LEU A 1 88 ? 10.532 1.986 9.426 1.00 96.25 88 LEU A CA 1
ATOM 744 C C . LEU A 1 88 ? 11.078 2.197 10.846 1.00 96.25 88 LEU A C 1
ATOM 746 O O . LEU A 1 88 ? 11.738 1.294 11.366 1.00 96.25 88 LEU A O 1
ATOM 750 N N . SER A 1 89 ? 10.798 3.341 11.472 1.00 94.69 89 SER A N 1
ATOM 751 C CA . SER A 1 89 ? 11.288 3.675 12.816 1.00 94.69 89 SER A CA 1
ATOM 752 C C . SER A 1 89 ? 10.418 3.108 13.948 1.00 94.69 89 SER A C 1
ATOM 754 O O . SER A 1 89 ? 10.890 2.917 15.072 1.00 94.69 89 SER A O 1
ATOM 756 N N . ASP A 1 90 ? 9.157 2.772 13.670 1.00 93.75 90 ASP A N 1
ATOM 757 C CA . ASP A 1 90 ? 8.226 2.232 14.657 1.00 93.75 90 ASP A CA 1
ATOM 758 C C . ASP A 1 90 ? 8.347 0.702 14.801 1.00 93.75 90 ASP A C 1
ATOM 760 O O . ASP A 1 90 ? 7.838 -0.091 14.007 1.00 93.75 90 ASP A O 1
ATOM 764 N N . LYS A 1 91 ? 8.964 0.246 15.898 1.00 90.69 91 LYS A N 1
ATOM 765 C CA . LYS A 1 91 ? 9.086 -1.192 16.227 1.00 90.69 91 LYS A CA 1
ATOM 766 C C . LYS A 1 91 ? 7.728 -1.893 16.374 1.00 90.69 91 LYS A C 1
ATOM 768 O O . LYS A 1 91 ? 7.603 -3.096 16.129 1.00 90.69 91 LYS A O 1
ATOM 773 N N . ALA A 1 92 ? 6.696 -1.147 16.756 1.00 93.00 92 ALA A N 1
ATOM 774 C CA . ALA A 1 92 ? 5.329 -1.624 16.877 1.00 93.00 92 ALA A CA 1
ATOM 775 C C . ALA A 1 92 ? 4.485 -1.289 15.633 1.00 93.00 92 ALA A C 1
ATOM 777 O O . ALA A 1 92 ? 3.259 -1.372 15.715 1.00 93.00 92 ALA A O 1
ATOM 778 N N . ALA A 1 93 ? 5.091 -0.905 14.500 1.00 94.62 93 ALA A N 1
ATOM 779 C CA . ALA A 1 93 ? 4.366 -0.610 13.264 1.00 94.62 93 ALA A CA 1
ATOM 780 C C . ALA A 1 93 ? 3.456 -1.788 12.892 1.00 94.62 93 ALA A C 1
ATOM 782 O O . ALA A 1 93 ? 3.885 -2.944 13.005 1.00 94.62 93 ALA A O 1
ATOM 783 N N . PRO A 1 94 ? 2.211 -1.549 12.455 1.00 97.19 94 PRO A N 1
ATOM 784 C CA . PRO A 1 94 ? 1.323 -2.634 12.067 1.00 97.19 94 PRO A CA 1
ATOM 785 C C . PRO A 1 94 ? 1.737 -3.240 10.714 1.00 97.19 94 PRO A C 1
ATOM 787 O O . PRO A 1 94 ? 1.486 -4.420 10.449 1.00 97.19 94 PRO A O 1
ATOM 790 N N . THR A 1 95 ? 2.431 -2.456 9.887 1.00 98.31 95 THR A N 1
ATOM 791 C CA . THR A 1 95 ? 3.094 -2.896 8.657 1.00 98.31 95 THR A CA 1
ATOM 792 C C . THR A 1 95 ? 4.446 -3.505 8.975 1.00 98.31 95 THR A C 1
ATOM 794 O O . THR A 1 95 ? 5.327 -2.845 9.516 1.00 98.31 95 THR A O 1
ATOM 797 N N . LYS A 1 96 ? 4.596 -4.788 8.639 1.00 98.12 96 LYS A N 1
ATOM 798 C CA . LYS A 1 96 ? 5.802 -5.581 8.911 1.00 98.12 96 LYS A CA 1
ATOM 799 C C . LYS A 1 96 ? 6.623 -5.870 7.666 1.00 98.12 96 LYS A C 1
ATOM 801 O O . LYS A 1 96 ? 7.778 -6.266 7.789 1.00 98.12 96 LYS A O 1
ATOM 806 N N . ARG A 1 97 ? 6.054 -5.637 6.483 1.00 98.38 97 ARG A N 1
ATOM 807 C CA . ARG A 1 97 ? 6.740 -5.834 5.209 1.00 98.38 97 ARG A CA 1
ATOM 808 C C . ARG A 1 97 ? 6.437 -4.709 4.226 1.00 98.38 97 ARG A C 1
ATOM 810 O O . ARG A 1 97 ? 5.287 -4.293 4.092 1.00 98.38 97 ARG A O 1
ATOM 817 N N . ILE A 1 98 ? 7.462 -4.255 3.517 1.00 98.31 98 ILE A N 1
ATOM 818 C CA . ILE A 1 98 ? 7.372 -3.331 2.390 1.00 98.31 98 ILE A CA 1
ATOM 819 C C . ILE A 1 98 ? 7.966 -4.035 1.173 1.00 98.31 98 ILE A C 1
ATOM 821 O O . ILE A 1 98 ? 9.137 -4.398 1.150 1.00 98.31 98 ILE A O 1
ATOM 825 N N . VAL A 1 99 ? 7.142 -4.236 0.159 1.00 98.44 99 VAL A N 1
ATOM 826 C CA . VAL A 1 99 ? 7.510 -4.844 -1.111 1.00 98.44 99 VAL A CA 1
ATOM 827 C C . VAL A 1 99 ? 7.586 -3.742 -2.154 1.00 98.44 99 VAL A C 1
ATOM 829 O O . VAL A 1 99 ? 6.583 -3.099 -2.446 1.00 98.44 99 VAL A O 1
ATOM 832 N N . ILE A 1 100 ? 8.764 -3.516 -2.719 1.00 97.88 100 ILE A N 1
ATOM 833 C CA . ILE A 1 100 ? 9.006 -2.481 -3.723 1.00 97.88 100 ILE A CA 1
ATOM 834 C C . ILE A 1 100 ? 9.016 -3.138 -5.104 1.00 97.88 100 ILE A C 1
ATOM 836 O O . ILE A 1 100 ? 9.726 -4.121 -5.328 1.00 97.88 100 ILE A O 1
ATOM 840 N N . GLN A 1 101 ? 8.206 -2.618 -6.028 1.00 95.50 101 GLN A N 1
ATOM 841 C CA . GLN A 1 101 ? 7.977 -3.278 -7.322 1.00 95.50 101 GLN A CA 1
ATOM 842 C C . GLN A 1 101 ? 8.872 -2.762 -8.455 1.00 95.50 101 GLN A C 1
ATOM 844 O O . GLN A 1 101 ? 9.062 -3.463 -9.450 1.00 95.50 101 GLN A O 1
ATOM 849 N N . ASN A 1 102 ? 9.469 -1.577 -8.293 1.00 95.62 102 ASN A N 1
ATOM 850 C CA . ASN A 1 102 ? 10.515 -1.053 -9.170 1.00 95.62 102 ASN A CA 1
ATOM 851 C C . ASN A 1 102 ? 11.903 -1.367 -8.570 1.00 95.62 102 ASN A C 1
ATOM 853 O O . ASN A 1 102 ? 12.166 -1.098 -7.398 1.00 95.62 102 ASN A O 1
ATOM 857 N N . ARG A 1 103 ? 12.804 -1.953 -9.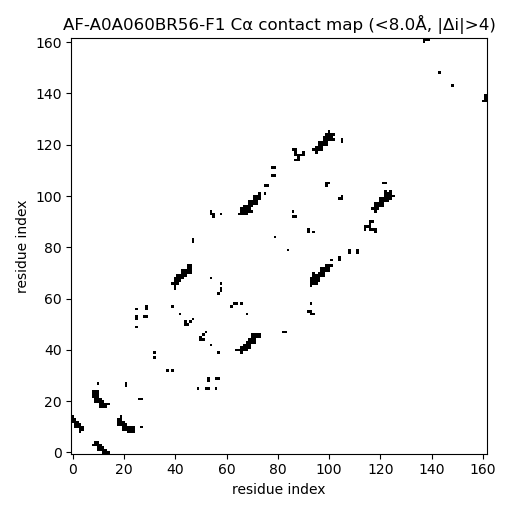369 1.00 95.62 103 ARG A N 1
ATOM 858 C CA . ARG A 1 103 ? 14.137 -2.372 -8.905 1.00 95.62 103 ARG A CA 1
ATOM 859 C C . ARG A 1 103 ? 15.050 -1.192 -8.567 1.00 95.62 103 ARG A C 1
ATOM 861 O O . ARG A 1 103 ? 15.802 -1.276 -7.600 1.00 95.62 103 ARG A O 1
ATOM 868 N N . GLU A 1 104 ? 15.014 -0.131 -9.363 1.00 95.94 104 GLU A N 1
ATOM 869 C CA . GLU A 1 104 ? 15.825 1.068 -9.133 1.00 95.94 104 GLU A CA 1
ATOM 870 C C . GLU A 1 104 ? 15.366 1.787 -7.867 1.00 95.94 104 GLU A C 1
ATOM 872 O O . GLU A 1 104 ? 16.192 2.160 -7.036 1.00 95.94 104 GLU A O 1
ATOM 877 N N . GLU A 1 105 ? 14.051 1.878 -7.666 1.00 96.50 105 GLU A N 1
ATOM 878 C CA . GLU A 1 105 ? 13.471 2.427 -6.440 1.00 96.50 105 GLU A CA 1
ATOM 879 C C . GLU A 1 105 ? 13.833 1.585 -5.211 1.00 96.50 105 GLU A C 1
ATOM 881 O O . GLU A 1 105 ? 14.207 2.129 -4.175 1.00 96.50 105 GLU A O 1
ATOM 886 N N . TYR A 1 106 ? 13.806 0.252 -5.327 1.00 96.88 106 TYR A N 1
ATOM 887 C CA . TYR A 1 106 ? 14.249 -0.637 -4.251 1.00 96.88 106 TYR A CA 1
ATOM 888 C C . TYR A 1 106 ? 15.700 -0.355 -3.847 1.00 96.88 106 TYR A C 1
ATOM 890 O O . TYR A 1 106 ? 15.985 -0.184 -2.664 1.00 96.88 106 TYR A O 1
ATOM 898 N N . ILE A 1 107 ? 16.610 -0.267 -4.823 1.00 95.62 107 ILE A N 1
ATOM 899 C CA . ILE A 1 107 ? 18.0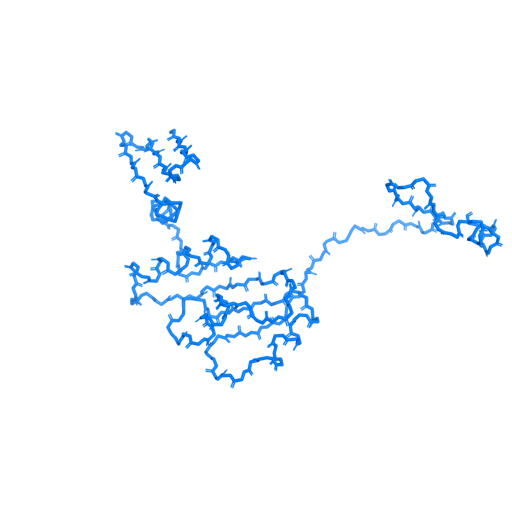26 0.035 -4.574 1.00 95.62 107 ILE A CA 1
ATOM 900 C C . ILE A 1 107 ? 18.172 1.410 -3.911 1.00 95.62 107 ILE A C 1
ATOM 902 O O . ILE A 1 107 ? 18.899 1.537 -2.926 1.00 95.62 107 ILE A O 1
ATOM 906 N N . ARG A 1 108 ? 17.457 2.422 -4.412 1.00 95.81 108 ARG A N 1
ATOM 907 C CA . ARG A 1 108 ? 17.483 3.787 -3.876 1.00 95.81 108 ARG A CA 1
ATOM 908 C C . ARG A 1 108 ? 17.014 3.838 -2.423 1.00 95.81 108 ARG A C 1
ATOM 910 O O . ARG A 1 108 ? 17.690 4.435 -1.590 1.00 95.81 108 ARG A O 1
ATOM 917 N N . ILE A 1 109 ? 15.890 3.195 -2.108 1.00 95.38 109 ILE A N 1
ATOM 918 C CA . ILE A 1 109 ? 15.358 3.131 -0.743 1.00 95.38 109 ILE A CA 1
ATOM 919 C C . ILE A 1 109 ? 16.342 2.399 0.174 1.00 95.38 109 ILE A C 1
ATOM 921 O O . ILE A 1 109 ? 16.658 2.915 1.241 1.00 95.38 109 ILE A O 1
ATOM 925 N N . GLN A 1 110 ? 16.889 1.253 -0.247 1.00 94.44 110 GLN A N 1
ATOM 926 C CA . GLN A 1 110 ? 17.876 0.501 0.541 1.00 94.44 110 GLN A CA 1
ATOM 927 C C . GLN A 1 110 ? 19.108 1.344 0.901 1.00 94.44 110 GLN A C 1
ATOM 929 O O . GLN A 1 110 ? 19.579 1.282 2.031 1.00 94.44 110 GLN A O 1
ATOM 934 N N . GLN A 1 111 ? 19.597 2.176 -0.022 1.00 94.44 111 GLN A N 1
ATOM 935 C CA . GLN A 1 111 ? 20.739 3.069 0.217 1.00 94.44 111 GLN A CA 1
ATOM 936 C C . GLN A 1 111 ? 20.449 4.206 1.209 1.00 94.44 111 GLN A C 1
ATOM 938 O O . GLN A 1 111 ? 21.382 4.782 1.758 1.00 94.44 111 GLN A O 1
ATOM 943 N N . GLN A 1 112 ? 19.179 4.551 1.427 1.00 94.06 112 GLN A N 1
ATOM 944 C CA . GLN A 1 112 ? 18.768 5.642 2.318 1.00 94.06 112 GLN A CA 1
ATOM 945 C C . GLN A 1 112 ? 18.392 5.169 3.730 1.00 94.06 112 GLN A C 1
ATOM 947 O O . GLN A 1 112 ? 18.109 5.996 4.604 1.00 94.06 112 GLN A O 1
ATOM 952 N N . ILE A 1 113 ? 18.352 3.857 3.967 1.00 91.88 113 ILE A N 1
ATOM 953 C CA . ILE A 1 113 ? 18.013 3.291 5.271 1.00 91.88 113 ILE A CA 1
ATOM 954 C C . ILE A 1 113 ? 19.275 3.215 6.118 1.00 91.88 113 ILE A C 1
ATOM 956 O O . ILE A 1 113 ? 20.125 2.352 5.930 1.00 91.88 113 ILE A O 1
ATOM 960 N N . ASN A 1 114 ? 19.351 4.117 7.091 1.00 80.56 114 ASN A N 1
ATOM 961 C CA . ASN A 1 114 ? 20.461 4.187 8.041 1.00 80.56 114 ASN A CA 1
ATOM 962 C C . ASN A 1 114 ? 20.099 3.598 9.414 1.00 80.56 114 ASN A C 1
ATOM 964 O O . ASN A 1 114 ? 20.970 3.414 10.261 1.00 80.56 114 ASN A O 1
ATOM 968 N N . GLU A 1 115 ? 18.815 3.325 9.654 1.00 77.50 115 GLU A N 1
ATOM 969 C CA . GLU A 1 115 ? 18.294 2.888 10.947 1.00 77.50 115 GLU A CA 1
ATOM 970 C C . GLU A 1 115 ? 17.951 1.400 10.934 1.00 77.50 115 GLU A C 1
ATOM 972 O O . GLU A 1 115 ? 17.408 0.865 9.964 1.00 77.50 115 GLU A O 1
ATOM 977 N N . GLN A 1 116 ? 18.231 0.725 12.048 1.00 85.94 116 GLN A N 1
ATOM 978 C CA . GLN A 1 116 ? 17.854 -0.669 12.221 1.00 85.94 116 GLN A CA 1
ATOM 979 C C . GLN A 1 116 ? 16.333 -0.778 12.371 1.00 85.94 116 GLN A C 1
ATOM 981 O O . GLN A 1 116 ? 15.767 -0.433 13.409 1.00 85.94 116 GLN A O 1
ATOM 986 N N . THR A 1 117 ? 15.675 -1.281 11.329 1.00 91.81 117 THR A N 1
ATOM 987 C CA . THR A 1 117 ? 14.227 -1.492 11.297 1.00 91.81 117 THR A CA 1
ATOM 988 C C . THR A 1 117 ? 13.859 -2.960 11.527 1.00 91.81 117 THR A C 1
ATOM 990 O O . THR A 1 117 ? 14.619 -3.871 11.204 1.00 91.81 117 THR A O 1
ATOM 993 N N . SER A 1 118 ? 12.669 -3.197 12.088 1.00 91.75 118 SER A N 1
ATOM 994 C CA . SER A 1 118 ? 12.054 -4.536 12.155 1.00 91.75 118 SER A CA 1
ATOM 995 C C . SER A 1 118 ? 11.203 -4.871 10.925 1.00 91.75 118 SER A C 1
ATOM 997 O O . SER A 1 118 ? 10.680 -5.979 10.818 1.00 91.75 118 SER A O 1
ATOM 999 N N . VAL A 1 119 ? 11.028 -3.903 10.024 1.00 96.62 119 VAL A N 1
ATOM 1000 C CA . VAL A 1 119 ? 10.208 -4.033 8.824 1.00 96.62 119 VAL A CA 1
ATOM 1001 C C . VAL A 1 119 ? 11.043 -4.674 7.725 1.00 96.62 119 VAL A C 1
ATOM 1003 O O . VAL A 1 119 ? 12.111 -4.185 7.370 1.00 96.62 119 VAL A O 1
ATOM 1006 N N . GLN A 1 120 ? 10.550 -5.777 7.175 1.00 96.88 120 GLN A N 1
ATOM 1007 C CA . GLN A 1 120 ? 11.197 -6.466 6.068 1.00 96.88 120 GLN A CA 1
ATOM 1008 C C . GLN A 1 120 ? 10.994 -5.672 4.778 1.00 96.88 120 GLN A C 1
ATOM 1010 O O . GLN A 1 120 ? 9.862 -5.327 4.442 1.00 96.88 120 GLN A O 1
ATOM 1015 N N . ILE A 1 121 ? 12.067 -5.398 4.043 1.00 96.81 121 ILE A N 1
ATOM 1016 C CA . ILE A 1 121 ? 11.999 -4.660 2.779 1.00 96.81 121 ILE A CA 1
ATOM 1017 C C . ILE A 1 121 ? 12.509 -5.557 1.668 1.00 96.81 121 ILE A C 1
ATOM 1019 O O . ILE A 1 121 ? 13.637 -6.037 1.727 1.00 96.81 121 ILE A O 1
ATOM 1023 N N . GLU A 1 122 ? 11.677 -5.776 0.657 1.00 97.38 122 GLU A N 1
ATOM 1024 C CA . GLU A 1 122 ? 11.946 -6.731 -0.414 1.00 97.38 122 GLU A CA 1
ATOM 1025 C C . GLU A 1 122 ? 11.659 -6.126 -1.779 1.00 97.38 122 GLU A C 1
ATOM 1027 O O . GLU A 1 122 ? 10.831 -5.227 -1.923 1.00 97.38 122 GLU A O 1
ATOM 1032 N N . TYR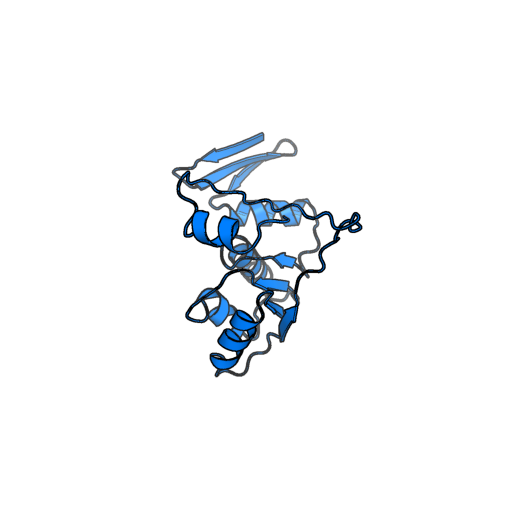 A 1 123 ? 12.316 -6.670 -2.796 1.00 97.56 123 TYR A N 1
ATOM 1033 C CA . TYR A 1 123 ? 11.984 -6.412 -4.187 1.00 97.56 123 TYR A CA 1
ATOM 1034 C C . TYR A 1 123 ? 11.106 -7.542 -4.737 1.00 97.56 123 TYR A C 1
ATOM 1036 O O . TYR A 1 123 ? 11.483 -8.711 -4.650 1.00 97.56 123 TYR A O 1
ATOM 1044 N N . LEU A 1 124 ? 9.969 -7.199 -5.351 1.00 96.62 124 LEU A N 1
ATOM 1045 C CA . LEU A 1 124 ? 9.126 -8.151 -6.084 1.00 96.62 124 LEU A CA 1
ATOM 1046 C C . LEU A 1 124 ? 8.457 -7.478 -7.288 1.00 96.62 124 LEU A C 1
ATOM 1048 O O . LEU A 1 124 ? 7.585 -6.624 -7.134 1.00 96.62 124 LEU A O 1
ATOM 1052 N N . GLY A 1 125 ? 8.834 -7.908 -8.492 1.00 91.25 125 GLY A N 1
ATOM 1053 C CA . GLY A 1 125 ? 8.215 -7.448 -9.735 1.00 91.25 125 GLY A CA 1
ATOM 1054 C C . GLY A 1 125 ? 6.831 -8.056 -9.996 1.00 91.25 125 GLY A C 1
ATOM 1055 O O . GLY A 1 125 ? 6.331 -8.896 -9.249 1.00 91.25 125 GLY A O 1
ATOM 1056 N N . TYR A 1 126 ? 6.216 -7.650 -11.104 1.00 91.12 126 TYR A N 1
ATOM 1057 C CA . TYR A 1 126 ? 4.928 -8.182 -11.549 1.00 91.12 126 TYR A CA 1
ATOM 1058 C C . TYR A 1 126 ? 5.098 -9.405 -12.451 1.00 91.12 126 TYR A C 1
ATOM 1060 O O . TYR A 1 126 ? 5.935 -9.414 -13.354 1.00 91.12 126 TYR A O 1
ATOM 1068 N N . LEU A 1 127 ? 4.233 -10.402 -12.264 1.00 90.75 127 LEU A N 1
ATOM 1069 C CA . LEU A 1 127 ? 4.066 -11.494 -13.217 1.00 90.75 127 LEU A CA 1
ATOM 1070 C C . LEU A 1 127 ? 2.948 -11.135 -14.201 1.00 90.75 127 LEU A C 1
ATOM 1072 O O . LEU A 1 127 ? 1.766 -11.193 -13.863 1.00 90.75 127 LEU A O 1
ATOM 1076 N N . TYR A 1 128 ? 3.319 -10.758 -15.423 1.00 88.94 128 TYR A N 1
ATOM 1077 C CA . TYR A 1 128 ? 2.353 -10.466 -16.478 1.00 88.94 128 TYR A CA 1
ATOM 1078 C C . TYR A 1 128 ? 1.933 -11.743 -17.203 1.00 88.94 128 TYR A C 1
ATOM 1080 O O . TYR A 1 128 ? 2.771 -12.523 -17.653 1.00 88.94 128 TYR A O 1
ATOM 1088 N N . ASN A 1 129 ? 0.626 -11.921 -17.384 1.00 91.06 129 ASN A N 1
ATOM 1089 C CA . ASN A 1 129 ? 0.100 -12.960 -18.261 1.00 91.06 129 ASN A CA 1
ATOM 1090 C C . ASN A 1 129 ? 0.206 -12.504 -19.724 1.00 91.06 129 ASN A C 1
ATOM 1092 O O . ASN A 1 129 ? -0.710 -11.882 -20.270 1.00 91.06 129 ASN A O 1
ATOM 1096 N N . LEU A 1 130 ? 1.356 -12.761 -20.344 1.00 88.44 130 LEU A N 1
ATOM 1097 C CA . LEU A 1 130 ? 1.594 -12.415 -21.741 1.00 88.44 130 LEU A CA 1
ATOM 1098 C C . LEU A 1 130 ? 0.809 -13.362 -22.658 1.00 88.44 130 LEU A C 1
ATOM 1100 O O . LEU A 1 130 ? 0.899 -14.583 -22.545 1.00 88.44 130 LEU A O 1
ATOM 1104 N N . ARG A 1 131 ? 0.046 -12.798 -23.602 1.00 86.19 131 ARG A N 1
ATOM 1105 C CA . ARG A 1 131 ? -0.632 -13.594 -24.636 1.00 86.19 131 ARG A CA 1
ATOM 1106 C C . ARG A 1 131 ? 0.403 -14.273 -25.534 1.00 86.19 131 ARG A C 1
ATOM 1108 O O . ARG A 1 131 ? 1.457 -13.700 -25.80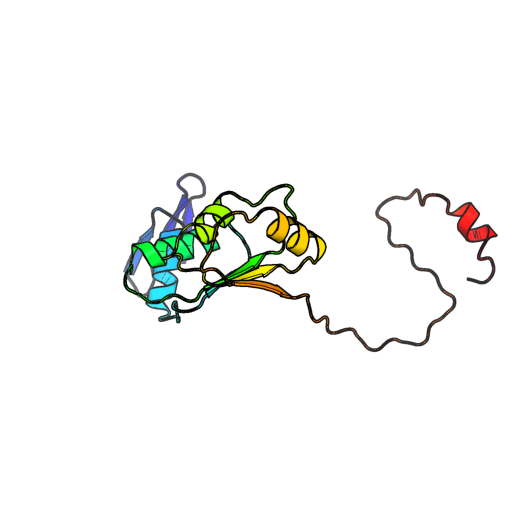9 1.00 86.19 131 ARG A O 1
ATOM 1115 N N . ALA A 1 132 ? 0.064 -15.463 -26.032 1.00 84.56 132 ALA A N 1
ATOM 1116 C CA . ALA A 1 132 ? 0.898 -16.180 -26.989 1.00 84.56 132 ALA A CA 1
ATOM 1117 C C . ALA A 1 132 ? 1.257 -15.279 -28.180 1.00 84.56 132 ALA A C 1
ATOM 1119 O O . ALA A 1 132 ? 0.401 -14.601 -28.761 1.00 84.56 132 ALA A O 1
ATOM 1120 N N . ARG A 1 133 ? 2.543 -15.260 -28.528 1.00 78.00 133 ARG A N 1
ATOM 1121 C CA . ARG A 1 133 ? 3.066 -14.423 -29.605 1.00 78.00 133 ARG A CA 1
ATOM 1122 C C . ARG A 1 133 ? 2.624 -15.012 -30.949 1.00 78.00 133 ARG A C 1
ATOM 1124 O O . ARG A 1 133 ? 2.889 -16.180 -31.220 1.00 78.00 133 ARG A O 1
ATOM 1131 N N . LYS A 1 134 ? 1.943 -14.220 -31.785 1.00 77.69 134 LYS A N 1
ATOM 1132 C CA . LYS A 1 134 ? 1.705 -14.566 -33.200 1.00 77.69 134 LYS A CA 1
ATOM 1133 C C . LYS A 1 134 ? 3.025 -14.496 -33.983 1.00 77.69 134 LYS A C 1
ATOM 1135 O O . LYS A 1 134 ? 3.999 -13.925 -33.488 1.00 77.69 134 LYS A O 1
ATOM 1140 N N . SER A 1 135 ? 3.056 -15.061 -35.192 1.00 81.19 135 SER A N 1
ATOM 1141 C CA . SER A 1 135 ? 4.209 -14.938 -36.092 1.00 81.19 135 SER A CA 1
ATOM 1142 C C . SER A 1 135 ? 4.594 -13.470 -36.285 1.00 81.19 135 SER A C 1
ATOM 1144 O O . SER A 1 135 ? 3.732 -12.601 -36.424 1.00 81.19 135 SER A O 1
ATOM 1146 N N . ILE A 1 136 ? 5.897 -13.197 -36.266 1.00 80.12 136 ILE A N 1
ATOM 1147 C CA . ILE A 1 136 ? 6.431 -11.854 -36.492 1.00 80.12 136 ILE A CA 1
ATOM 1148 C C . ILE A 1 136 ? 6.353 -11.576 -37.995 1.00 80.12 136 ILE A C 1
ATOM 1150 O O . ILE A 1 136 ? 7.000 -12.264 -38.782 1.00 80.12 136 ILE A O 1
ATOM 1154 N N . ASN A 1 137 ? 5.567 -10.572 -38.379 1.00 82.25 137 ASN A N 1
ATOM 1155 C CA . ASN A 1 137 ? 5.536 -10.040 -39.740 1.00 82.25 137 ASN A CA 1
ATOM 1156 C C . ASN A 1 137 ? 6.456 -8.814 -39.827 1.00 82.25 137 ASN A C 1
ATOM 1158 O O . ASN A 1 137 ? 6.703 -8.150 -38.817 1.00 82.25 137 ASN A O 1
ATOM 1162 N N . LYS A 1 138 ? 6.948 -8.494 -41.029 1.00 87.88 138 LYS A N 1
ATOM 1163 C CA . LYS A 1 138 ? 7.644 -7.227 -41.295 1.00 87.88 138 LYS A CA 1
ATOM 1164 C C . LYS A 1 138 ? 6.611 -6.102 -41.321 1.00 87.88 138 LYS A C 1
ATOM 1166 O O . LYS A 1 138 ? 6.042 -5.811 -42.361 1.00 87.88 138 LYS A O 1
ATOM 1171 N N . SER A 1 139 ? 6.266 -5.600 -40.143 1.00 86.38 139 SER A N 1
ATOM 1172 C CA . SER A 1 139 ? 5.299 -4.520 -39.972 1.00 86.38 139 SER A CA 1
ATOM 1173 C C . SER A 1 139 ? 5.660 -3.718 -38.733 1.00 86.38 139 SER A C 1
ATOM 1175 O O . SER A 1 139 ? 5.894 -4.305 -37.672 1.00 86.38 139 SER A O 1
ATOM 1177 N N . ILE A 1 140 ? 5.660 -2.395 -38.855 1.00 87.69 140 ILE A N 1
ATOM 1178 C CA . ILE A 1 140 ? 5.946 -1.465 -37.761 1.00 87.69 140 ILE A CA 1
ATOM 1179 C C . ILE A 1 140 ? 4.639 -0.789 -37.331 1.00 87.69 140 ILE A C 1
ATOM 1181 O O . ILE A 1 140 ? 3.861 -0.340 -38.167 1.00 87.69 140 ILE A O 1
ATOM 1185 N N . LEU A 1 141 ? 4.392 -0.711 -36.020 1.00 87.62 141 LEU A N 1
ATOM 1186 C CA . LEU A 1 141 ? 3.270 0.032 -35.441 1.00 87.62 141 LEU A CA 1
ATOM 1187 C C . LEU A 1 141 ? 3.815 1.127 -34.523 1.00 87.62 141 LEU A C 1
ATOM 1189 O O . LEU A 1 141 ? 4.453 0.827 -33.516 1.00 87.62 141 LEU A O 1
ATOM 1193 N N . ILE A 1 142 ? 3.519 2.383 -34.854 1.00 89.94 142 ILE A N 1
ATOM 1194 C CA . ILE A 1 142 ? 3.777 3.547 -34.003 1.00 89.94 142 ILE A CA 1
ATOM 1195 C C . ILE A 1 142 ? 2.417 4.096 -33.576 1.00 89.94 142 ILE A C 1
ATOM 1197 O O . ILE A 1 142 ? 1.614 4.479 -34.422 1.00 89.94 142 ILE A O 1
ATOM 1201 N N . LEU A 1 143 ? 2.149 4.123 -32.270 1.00 91.06 143 LEU A N 1
ATOM 1202 C CA . LEU A 1 143 ? 0.964 4.765 -31.705 1.00 91.06 143 LEU A CA 1
ATOM 1203 C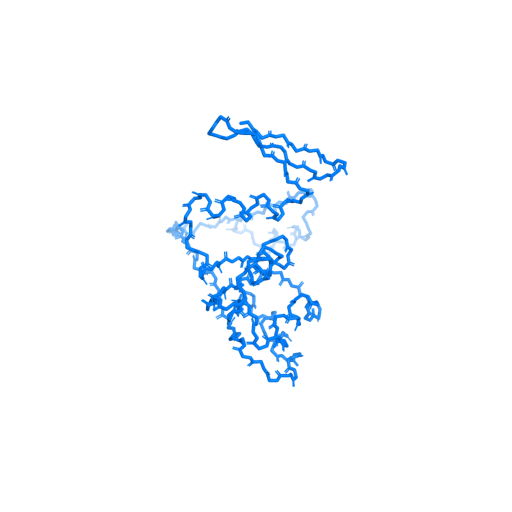 C . LEU A 1 143 ? 1.406 6.062 -31.026 1.00 91.06 143 LEU A C 1
ATOM 1205 O O . LEU A 1 143 ? 2.138 6.026 -30.040 1.00 91.06 143 LEU A O 1
ATOM 1209 N N . THR A 1 144 ? 0.985 7.198 -31.573 1.00 89.94 144 THR A N 1
ATOM 1210 C CA . THR A 1 144 ? 1.367 8.535 -31.104 1.00 89.94 144 THR A CA 1
ATOM 1211 C C . THR A 1 144 ? 0.127 9.416 -30.984 1.00 89.94 144 THR A C 1
ATOM 1213 O O . THR A 1 144 ? -0.803 9.290 -31.774 1.00 89.94 144 THR A O 1
ATOM 1216 N N . ASN A 1 145 ? 0.118 10.306 -29.989 1.00 90.94 145 ASN A N 1
ATOM 1217 C CA . ASN A 1 145 ? -0.894 11.361 -29.851 1.00 90.94 145 ASN A CA 1
ATOM 1218 C C . ASN A 1 145 ? -0.473 12.669 -30.560 1.00 90.94 145 ASN A C 1
ATOM 1220 O O . ASN A 1 145 ? -1.091 13.709 -30.368 1.00 90.94 145 ASN A O 1
ATOM 1224 N N . SER A 1 146 ? 0.630 12.628 -31.310 1.00 86.88 146 SER A N 1
ATOM 1225 C CA . SER A 1 146 ? 1.214 13.740 -32.062 1.00 86.88 146 SER A CA 1
ATOM 1226 C C . SER A 1 146 ? 1.360 13.353 -33.529 1.00 86.88 146 SER A C 1
ATOM 1228 O O . SER A 1 146 ? 1.827 12.251 -33.822 1.00 86.88 146 SER A O 1
ATOM 1230 N N . ASP A 1 147 ? 1.061 14.290 -34.427 1.00 83.56 147 ASP A N 1
ATOM 1231 C CA . ASP A 1 147 ? 1.248 14.133 -35.876 1.00 83.56 147 ASP A CA 1
ATOM 1232 C C . ASP A 1 147 ? 2.726 14.218 -36.301 1.00 83.56 147 ASP A C 1
ATOM 1234 O O . ASP A 1 147 ? 3.089 13.867 -37.423 1.00 83.56 147 ASP A O 1
ATOM 1238 N N . GLN A 1 148 ? 3.609 14.677 -35.408 1.00 85.94 148 GLN A N 1
ATOM 1239 C CA . GLN A 1 148 ? 5.040 14.805 -35.672 1.00 85.94 148 GLN A CA 1
ATOM 1240 C C . GLN A 1 148 ? 5.801 13.616 -35.088 1.00 85.94 148 GLN A C 1
ATOM 1242 O O . GLN A 1 148 ? 6.223 13.630 -33.930 1.00 85.94 148 GLN A O 1
ATOM 1247 N N . ILE A 1 149 ? 6.003 12.584 -35.908 1.00 88.94 149 ILE A N 1
ATOM 1248 C CA . ILE A 1 149 ? 6.893 11.474 -35.562 1.00 88.94 149 ILE A CA 1
ATOM 1249 C C . ILE A 1 149 ? 8.335 11.919 -35.822 1.00 88.94 149 ILE A C 1
ATOM 1251 O O . ILE A 1 149 ? 8.752 12.110 -36.968 1.00 88.94 149 ILE A O 1
ATOM 1255 N N . ALA A 1 150 ? 9.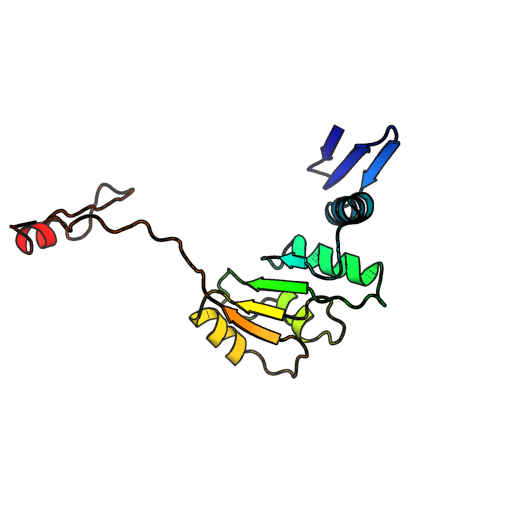100 12.093 -34.744 1.00 87.00 150 ALA A N 1
ATOM 1256 C CA . ALA A 1 150 ? 10.509 12.454 -34.829 1.00 87.00 150 ALA A CA 1
ATOM 1257 C C . ALA A 1 150 ? 11.271 11.448 -35.706 1.00 87.00 150 ALA A C 1
ATOM 1259 O O . ALA A 1 150 ? 11.153 10.239 -35.519 1.00 87.00 150 ALA A O 1
ATOM 1260 N N . GLN A 1 151 ? 12.055 11.965 -36.659 1.00 90.00 151 GLN A N 1
ATOM 1261 C CA . GLN A 1 151 ? 12.934 11.174 -37.532 1.00 90.00 151 GLN A CA 1
ATOM 1262 C C . GLN A 1 151 ? 12.224 10.122 -38.411 1.00 90.00 151 GLN A C 1
ATOM 1264 O O . GLN A 1 151 ? 12.875 9.209 -38.913 1.00 90.00 151 GLN A O 1
ATOM 1269 N N . LEU A 1 152 ? 10.917 10.265 -38.676 1.00 90.06 152 LEU A N 1
ATOM 1270 C CA . LEU A 1 152 ? 10.168 9.307 -39.502 1.00 90.06 152 LEU A CA 1
ATOM 1271 C C . LEU A 1 152 ? 10.808 9.061 -40.877 1.00 90.06 152 LEU A C 1
ATOM 1273 O O . LEU A 1 152 ? 10.945 7.914 -41.284 1.00 90.06 152 LEU A O 1
ATOM 1277 N N . ASN A 1 153 ? 11.258 10.113 -41.565 1.00 89.88 153 ASN A N 1
ATOM 1278 C CA . ASN A 1 153 ? 11.896 9.966 -42.880 1.00 89.88 153 ASN A CA 1
ATOM 1279 C C . ASN A 1 153 ? 13.187 9.136 -42.804 1.00 89.88 153 ASN A C 1
ATOM 1281 O O . ASN A 1 153 ? 13.412 8.274 -43.641 1.00 89.88 153 ASN A O 1
ATOM 1285 N N . GLN A 1 154 ? 13.988 9.328 -41.751 1.00 93.56 154 GLN A N 1
ATOM 1286 C CA . GLN A 1 154 ? 15.209 8.545 -41.537 1.00 93.56 154 GLN A CA 1
ATOM 1287 C C . GLN A 1 154 ? 14.885 7.067 -41.281 1.00 93.56 154 GLN A C 1
ATOM 1289 O O . GLN A 1 154 ? 15.609 6.189 -41.745 1.00 93.56 154 GLN A O 1
ATOM 1294 N N . LEU A 1 155 ? 13.786 6.784 -40.569 1.00 90.31 155 LEU A N 1
ATOM 1295 C CA . LEU A 1 155 ? 13.301 5.418 -40.355 1.00 90.31 155 LEU A CA 1
ATOM 1296 C C . LEU A 1 155 ? 12.842 4.762 -41.665 1.00 90.31 155 LEU A C 1
ATOM 1298 O O . LEU A 1 155 ? 13.161 3.595 -41.882 1.00 90.31 155 LEU A O 1
ATOM 1302 N N . LEU A 1 156 ? 12.138 5.498 -42.533 1.00 89.75 156 LEU A N 1
ATOM 1303 C CA . LEU A 1 156 ? 11.691 5.001 -43.841 1.00 89.75 156 LEU A CA 1
ATOM 1304 C C . LEU A 1 156 ? 12.875 4.666 -44.758 1.00 89.75 156 L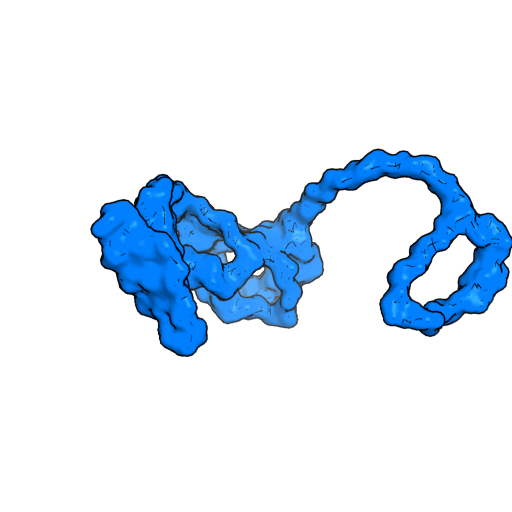EU A C 1
ATOM 1306 O O . LEU A 1 156 ? 12.891 3.596 -45.364 1.00 89.75 156 LEU A O 1
ATOM 1310 N N . ASP A 1 157 ? 13.888 5.534 -44.800 1.00 93.88 157 ASP A N 1
ATOM 1311 C CA . ASP A 1 157 ? 15.095 5.312 -45.603 1.00 93.88 157 ASP A CA 1
ATOM 1312 C C . ASP A 1 157 ? 15.911 4.109 -45.096 1.00 93.88 157 ASP A C 1
ATOM 1314 O O . ASP A 1 157 ? 16.453 3.332 -45.885 1.00 93.88 157 ASP A O 1
ATOM 1318 N N . ALA A 1 158 ? 15.997 3.931 -43.773 1.00 93.06 158 ALA A N 1
ATOM 1319 C CA . ALA A 1 158 ? 16.782 2.863 -43.153 1.00 93.06 158 ALA A CA 1
ATOM 1320 C C . ALA A 1 158 ? 16.093 1.488 -43.184 1.00 93.06 158 ALA A C 1
ATOM 1322 O O . ALA A 1 158 ? 16.770 0.456 -43.150 1.00 93.06 158 ALA A O 1
ATOM 1323 N N . LEU A 1 159 ? 14.757 1.450 -43.229 1.00 91.44 159 LEU A N 1
ATOM 1324 C CA . LEU A 1 159 ? 13.956 0.225 -43.148 1.00 91.44 159 LEU A CA 1
ATOM 1325 C C . LEU A 1 159 ? 13.018 0.069 -44.362 1.00 91.44 159 LEU A C 1
ATOM 1327 O O . LEU A 1 159 ? 11.820 -0.129 -44.179 1.00 91.44 159 LEU A O 1
ATOM 1331 N N . PRO A 1 160 ? 13.534 0.054 -45.606 1.00 87.12 160 PRO A N 1
ATOM 1332 C CA . PRO A 1 160 ? 12.706 0.102 -46.819 1.00 87.12 160 PRO A CA 1
ATOM 1333 C C . PRO A 1 160 ? 11.875 -1.168 -47.072 1.00 87.12 160 PRO A C 1
ATOM 1335 O O . PRO A 1 160 ? 11.030 -1.196 -47.959 1.00 87.12 160 PRO A O 1
ATOM 1338 N N . ASN A 1 161 ? 12.148 -2.246 -46.330 1.00 87.56 161 ASN A N 1
ATOM 1339 C CA . ASN A 1 161 ? 11.515 -3.558 -46.493 1.00 87.56 161 ASN A CA 1
ATOM 1340 C C . ASN A 1 161 ? 10.555 -3.914 -45.342 1.00 87.56 161 ASN A C 1
ATOM 1342 O O . ASN A 1 161 ? 10.220 -5.096 -45.188 1.00 87.56 161 ASN A O 1
ATOM 1346 N N . TYR A 1 162 ? 10.209 -2.937 -44.501 1.00 78.19 162 TYR A N 1
ATOM 1347 C CA . TYR A 1 162 ? 9.303 -3.070 -43.358 1.00 78.19 162 TYR A CA 1
ATOM 1348 C C . TYR A 1 162 ? 8.003 -2.297 -43.553 1.00 78.19 162 TYR A C 1
ATOM 1350 O O . TYR A 1 162 ? 7.989 -1.359 -44.377 1.00 78.19 162 TYR A O 1
#

Mean predicted aligned error: 6.1 Å

Nearest PDB structures (foldseek):
  5i6d-assembly2_D  TM=6.337E-01  e=2.339E+00  Mycobacterium tuberculosis